Protein AF-A0A7V9UKS3-F1 (afdb_monomer_lite)

Foldseek 3Di:
DDDDPVNVVVVVVVVVVVVVVVVVVVVPDLPPQDLVLQPFAPWDDPDSQDIDGPDDDLVNLVSCVVSPAQEDEAAAPDDDPNPCVSCVVSNHHYHYDHDDD

Sequence (101 aa):
MNMNRNSFRRVLATLVSIFAFAVMAAAQSSQQADFSNVKIKNFGQMDERFYRGAQPKEKDYESLKAIGINTVVDLQDEPKDYEKRIVESLGMRYVHIPMVG

Secondary structure (DSSP, 8-state):
----HHHHHHHHHHHHHHHHHHHHHHT--------TT---TT-EESSSS-EE-SPPPTTHHHHHHHTT--EEEE--SS--HHHHHHHHHTTPEEEE-----

Radius of gyration: 24.31 Å; chains: 1; bounding box: 41×23×78 Å

pLDDT: mean 87.16, std 13.0, range [52.09, 98.69]

Structure (mmCIF, N/CA/C/O backbone):
data_AF-A0A7V9UKS3-F1
#
_entry.id   AF-A0A7V9UKS3-F1
#
loop_
_atom_site.group_PDB
_atom_site.id
_atom_site.type_symbol
_atom_site.label_atom_id
_atom_site.label_alt_id
_atom_site.label_comp_id
_atom_site.label_asym_id
_atom_site.label_entity_id
_atom_site.label_seq_id
_atom_site.pdbx_PDB_ins_code
_atom_site.Cartn_x
_atom_site.Cartn_y
_atom_site.Cartn_z
_atom_site.occupancy
_atom_site.B_iso_or_equiv
_atom_site.auth_seq_id
_atom_site.auth_comp_id
_atom_site.auth_asym_id
_atom_site.auth_atom_id
_atom_site.pdbx_PDB_model_num
ATOM 1 N N . MET A 1 1 ? -28.634 13.411 55.511 1.00 52.09 1 MET A N 1
ATOM 2 C CA . MET A 1 1 ? -29.573 12.533 54.778 1.00 52.09 1 MET A CA 1
ATOM 3 C C . MET A 1 1 ? -28.926 11.153 54.688 1.00 52.09 1 MET A C 1
ATOM 5 O O . MET A 1 1 ? -28.064 10.952 53.844 1.00 52.09 1 MET A O 1
ATOM 9 N N . ASN A 1 2 ? -29.218 10.242 55.626 1.00 54.69 2 ASN A N 1
ATOM 10 C CA . ASN A 1 2 ? -28.563 8.926 55.670 1.00 54.69 2 ASN A CA 1
ATOM 11 C C . ASN A 1 2 ? -29.215 8.000 54.644 1.00 54.69 2 ASN A C 1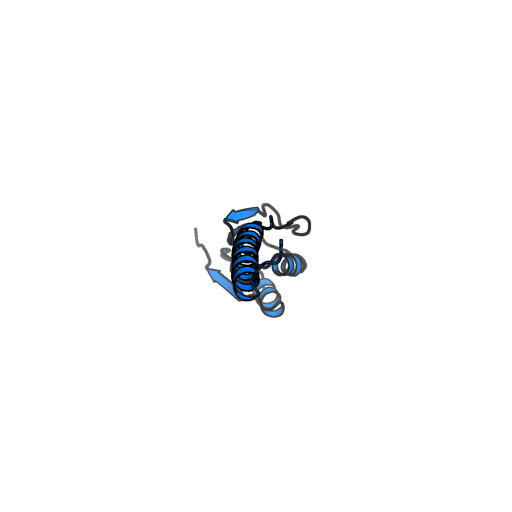
ATOM 13 O O . ASN A 1 2 ? -30.285 7.440 54.876 1.00 54.69 2 ASN A O 1
ATOM 17 N N . MET A 1 3 ? -28.584 7.884 53.480 1.00 62.78 3 MET A N 1
ATOM 18 C CA . MET A 1 3 ? -29.036 6.996 52.417 1.00 62.78 3 MET A CA 1
ATOM 19 C C . MET A 1 3 ? -28.818 5.534 52.824 1.00 62.78 3 MET A C 1
ATOM 21 O O . MET A 1 3 ? -27.721 5.136 53.210 1.00 62.78 3 MET A O 1
ATOM 25 N N . ASN A 1 4 ? -29.876 4.725 52.729 1.00 73.19 4 ASN A N 1
ATOM 26 C CA . ASN A 1 4 ? -29.832 3.293 53.010 1.00 73.19 4 ASN A CA 1
ATOM 27 C C . ASN A 1 4 ? -28.824 2.593 52.072 1.00 73.19 4 ASN A C 1
ATOM 29 O O . ASN A 1 4 ? -28.739 2.917 50.883 1.00 73.19 4 ASN A O 1
ATOM 33 N N . ARG A 1 5 ? -28.081 1.603 52.583 1.00 74.25 5 ARG A N 1
ATOM 34 C CA . ARG A 1 5 ? -26.982 0.906 51.881 1.00 74.25 5 ARG A CA 1
ATOM 35 C C . ARG A 1 5 ? -27.416 0.315 50.530 1.00 74.25 5 ARG A C 1
ATOM 37 O O . ARG A 1 5 ? -26.621 0.241 49.597 1.00 74.25 5 ARG A O 1
ATOM 44 N N . ASN A 1 6 ? -28.691 -0.051 50.404 1.00 71.50 6 ASN A N 1
ATOM 45 C CA . ASN A 1 6 ? -29.280 -0.567 49.164 1.00 71.50 6 ASN A CA 1
ATOM 46 C C . ASN A 1 6 ? -29.624 0.541 48.154 1.00 71.50 6 ASN A C 1
ATOM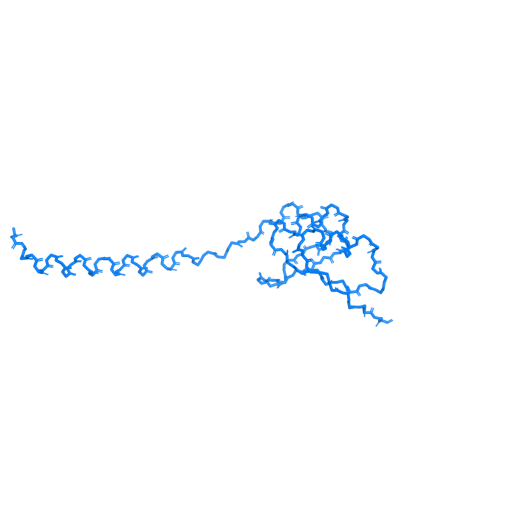 48 O O . ASN A 1 6 ? -29.464 0.340 46.952 1.00 71.50 6 ASN A O 1
ATOM 52 N N . SER A 1 7 ? -30.036 1.720 48.625 1.00 73.69 7 SER A N 1
ATOM 53 C CA . SER A 1 7 ? -30.276 2.898 47.783 1.00 73.69 7 SER A CA 1
ATOM 54 C C . SER A 1 7 ? -28.963 3.441 47.218 1.00 73.69 7 SER A C 1
ATOM 56 O O . SER A 1 7 ? -28.895 3.775 46.040 1.00 73.69 7 SER A O 1
ATOM 58 N N . PHE A 1 8 ? -27.893 3.425 48.020 1.00 76.56 8 PHE A N 1
ATOM 59 C CA . PHE A 1 8 ? -26.546 3.796 47.577 1.00 76.56 8 PHE A CA 1
ATOM 60 C C . PHE A 1 8 ? -26.023 2.870 46.467 1.00 76.56 8 PHE A C 1
ATOM 62 O O . PHE A 1 8 ? -25.515 3.343 45.455 1.00 76.56 8 PHE A O 1
ATOM 69 N N . ARG A 1 9 ? -26.229 1.551 46.598 1.00 77.38 9 ARG A N 1
ATOM 70 C CA . ARG A 1 9 ? -25.848 0.564 45.569 1.00 77.38 9 ARG A CA 1
ATOM 71 C C . ARG A 1 9 ? -26.585 0.756 44.243 1.00 77.38 9 ARG A C 1
ATOM 73 O O . ARG A 1 9 ? -25.973 0.598 43.193 1.00 77.38 9 ARG A O 1
ATOM 80 N N . ARG A 1 10 ? -27.875 1.109 44.280 1.00 82.69 10 ARG A N 1
ATOM 81 C CA . ARG A 1 10 ? -28.674 1.369 43.069 1.00 82.69 10 ARG A CA 1
ATOM 82 C C . ARG A 1 10 ? -28.220 2.637 42.349 1.00 82.69 10 ARG A C 1
ATOM 84 O O . ARG A 1 10 ? -28.024 2.587 41.143 1.00 82.69 10 ARG A O 1
ATOM 91 N N . VAL A 1 11 ? -27.978 3.720 43.092 1.00 83.00 11 VAL A N 1
ATOM 92 C CA . VAL A 1 11 ? -27.462 4.987 42.539 1.00 83.00 11 VAL A CA 1
ATOM 93 C C . VAL A 1 11 ? -26.074 4.794 41.923 1.00 83.00 11 VAL A C 1
ATOM 95 O O . VAL A 1 11 ? -25.806 5.279 40.824 1.00 83.00 11 VAL A O 1
ATOM 98 N N . LEU A 1 12 ? -25.211 4.024 42.590 1.00 81.00 12 LEU A N 1
ATOM 99 C CA . LEU A 1 12 ? -23.889 3.694 42.068 1.00 81.00 12 LEU A CA 1
ATOM 100 C C . LEU A 1 12 ? -23.982 2.865 40.776 1.00 81.00 12 LEU A C 1
ATOM 102 O O . LEU A 1 12 ? -23.303 3.178 39.805 1.00 81.00 12 LEU A O 1
ATOM 106 N N . ALA A 1 13 ? -24.863 1.861 40.724 1.00 80.25 13 ALA A N 1
ATOM 107 C CA . ALA A 1 13 ? -25.060 1.037 39.529 1.00 80.25 13 ALA A CA 1
ATOM 108 C C . ALA A 1 13 ? -25.597 1.841 38.330 1.00 80.25 13 ALA A C 1
ATOM 110 O O . ALA A 1 13 ? -25.144 1.644 37.200 1.00 80.25 13 ALA A O 1
ATOM 111 N N . THR A 1 14 ? -26.516 2.786 38.558 1.00 84.69 14 THR A N 1
ATOM 112 C CA . THR A 1 14 ? -27.024 3.667 37.494 1.00 84.69 14 THR A CA 1
ATOM 113 C C . THR A 1 14 ? -25.950 4.619 36.972 1.00 84.69 14 THR A C 1
ATOM 115 O O . THR A 1 14 ? -25.845 4.802 35.764 1.00 84.69 14 THR A O 1
ATOM 118 N N . LEU A 1 15 ? -25.100 5.166 37.847 1.00 84.06 15 LEU A N 1
ATOM 119 C CA . LEU A 1 15 ? -23.989 6.032 37.438 1.00 84.06 15 LEU A CA 1
ATOM 120 C C . LEU A 1 15 ? -22.940 5.273 36.614 1.00 84.06 15 LEU A C 1
ATOM 122 O O . LEU A 1 15 ? -22.496 5.774 35.585 1.00 84.06 15 LEU A O 1
ATOM 126 N N . VAL A 1 16 ? -22.601 4.043 37.014 1.00 85.38 16 VAL A N 1
ATOM 127 C CA . VAL A 1 16 ? -21.683 3.174 36.256 1.00 85.38 16 VAL A CA 1
ATOM 128 C C . VAL A 1 16 ? -22.243 2.853 34.870 1.00 85.38 16 VAL A C 1
ATOM 130 O O . VAL A 1 16 ? -21.508 2.890 33.887 1.00 85.38 16 VAL A O 1
ATOM 133 N N . SER A 1 17 ? -23.549 2.594 34.773 1.00 76.94 17 SER A N 1
ATOM 134 C CA . SER A 1 17 ? -24.202 2.288 33.494 1.00 76.94 17 SER A CA 1
ATOM 135 C C . SER A 1 17 ? -24.170 3.486 32.536 1.00 76.94 17 SER A C 1
ATOM 137 O O . SER A 1 17 ? -23.817 3.328 31.371 1.00 76.94 17 SER A O 1
ATOM 139 N N . ILE A 1 18 ? -24.466 4.697 33.025 1.00 81.44 18 ILE A N 1
ATOM 140 C CA . ILE A 1 18 ? -24.396 5.934 32.224 1.00 81.44 18 ILE A CA 1
ATOM 141 C C . ILE A 1 18 ? -22.961 6.194 31.750 1.00 81.44 18 ILE A C 1
ATOM 143 O O . ILE A 1 18 ? -22.740 6.541 30.590 1.00 81.44 18 ILE A O 1
ATOM 147 N N . PHE A 1 19 ? -21.980 5.978 32.627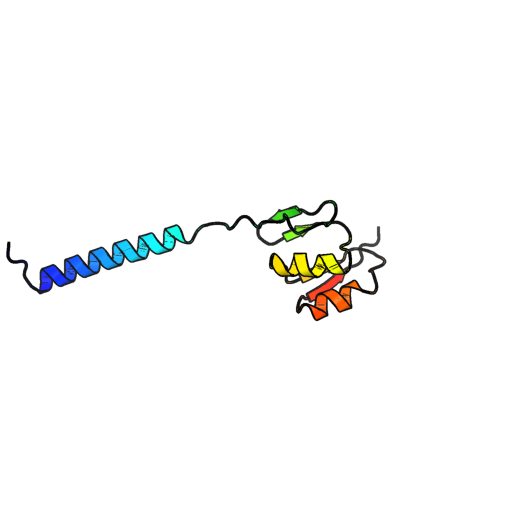 1.00 79.75 19 PHE A N 1
ATOM 148 C CA . PHE A 1 19 ? -20.573 6.145 32.283 1.00 79.75 19 PHE A CA 1
ATOM 149 C C . PHE A 1 19 ? -20.118 5.143 31.210 1.00 79.75 19 PHE A C 1
ATOM 151 O O . PHE A 1 19 ? -19.438 5.529 30.263 1.00 79.75 19 PHE A O 1
ATOM 158 N N . ALA A 1 20 ? -20.554 3.881 31.290 1.00 79.19 20 ALA A N 1
ATOM 159 C CA . ALA A 1 20 ? -20.233 2.859 30.292 1.00 79.19 20 ALA A CA 1
ATOM 160 C C . ALA A 1 20 ? -20.775 3.199 28.889 1.00 79.19 20 ALA A C 1
ATOM 162 O O . ALA A 1 20 ? -20.075 3.000 27.897 1.00 79.19 20 ALA A O 1
ATOM 163 N N . PHE A 1 21 ? -21.983 3.767 28.794 1.00 74.12 21 PHE A N 1
ATOM 164 C CA . PHE A 1 21 ? -22.538 4.218 27.512 1.00 74.12 21 PHE A CA 1
ATOM 165 C C . PHE A 1 21 ? -21.787 5.423 26.924 1.00 74.12 21 PHE A C 1
ATOM 167 O O . PHE A 1 21 ? -21.593 5.482 25.711 1.00 74.12 21 PHE A O 1
ATOM 174 N N . ALA A 1 22 ? -21.314 6.354 27.758 1.00 75.88 22 ALA A N 1
ATOM 175 C CA . ALA A 1 22 ? -20.561 7.523 27.298 1.00 75.88 22 ALA A CA 1
ATOM 176 C C . ALA A 1 22 ? -19.186 7.158 26.699 1.00 75.88 22 ALA A C 1
ATOM 178 O O . ALA A 1 22 ? -18.768 7.754 25.707 1.00 75.88 22 ALA A O 1
ATOM 179 N N . VAL A 1 23 ? -18.503 6.148 27.251 1.00 76.06 23 VAL A N 1
ATOM 180 C CA . VAL A 1 23 ? -17.192 5.687 26.748 1.00 76.06 23 VAL A CA 1
ATOM 181 C C . VAL A 1 23 ? -17.305 5.072 25.348 1.00 76.06 23 VAL A C 1
ATOM 183 O O . VAL A 1 23 ? -16.426 5.273 24.513 1.00 76.06 23 VAL A O 1
ATOM 186 N N . MET A 1 24 ? -18.401 4.369 25.053 1.00 70.25 24 MET A N 1
ATOM 187 C CA . MET A 1 24 ? -18.599 3.712 23.757 1.00 70.25 24 MET A CA 1
ATOM 188 C C . MET A 1 24 ? -18.854 4.712 22.617 1.00 70.25 24 MET A C 1
ATOM 190 O O . MET A 1 24 ? -18.405 4.492 21.495 1.00 70.25 24 MET A O 1
ATOM 194 N N . ALA A 1 25 ? -19.512 5.838 22.911 1.00 68.31 25 ALA A N 1
ATOM 195 C CA . ALA A 1 25 ? -19.740 6.915 21.944 1.00 68.31 25 ALA A CA 1
ATOM 196 C C . ALA A 1 25 ? -18.449 7.682 21.597 1.00 68.31 25 ALA A C 1
ATOM 198 O O . ALA A 1 25 ? -18.260 8.101 20.459 1.00 68.31 25 ALA A O 1
ATOM 199 N N . ALA A 1 26 ? -17.525 7.825 22.553 1.00 62.25 26 ALA A N 1
ATOM 200 C CA . ALA A 1 26 ? -16.246 8.502 22.331 1.00 62.25 26 ALA A CA 1
ATOM 201 C C . ALA A 1 26 ? -15.244 7.680 21.494 1.00 62.25 26 ALA A C 1
ATOM 203 O O . ALA A 1 26 ? -14.274 8.235 20.981 1.00 62.25 26 ALA A O 1
ATOM 204 N N . ALA A 1 27 ? -15.465 6.372 21.329 1.00 62.53 27 ALA A N 1
ATOM 205 C CA . ALA A 1 27 ? -14.593 5.504 20.536 1.00 62.53 27 ALA A CA 1
ATOM 206 C C . ALA A 1 27 ? -14.791 5.659 19.014 1.00 62.53 27 ALA A C 1
ATOM 208 O O . ALA A 1 27 ? -13.955 5.199 18.238 1.00 62.53 27 ALA A O 1
ATOM 209 N N . GLN A 1 28 ? -15.859 6.330 18.567 1.00 56.84 28 GLN A N 1
ATOM 210 C CA . GLN A 1 28 ? -16.123 6.599 17.151 1.00 56.84 28 GLN A CA 1
ATOM 211 C C . GLN A 1 28 ? -15.333 7.822 16.657 1.00 56.84 28 GLN A C 1
ATOM 213 O O . GLN A 1 28 ? -15.906 8.806 16.199 1.00 56.84 28 GLN A O 1
ATOM 218 N N . SER A 1 29 ? -14.005 7.784 16.751 1.00 59.03 29 SER A N 1
ATOM 219 C CA . SER A 1 29 ? -13.167 8.693 15.964 1.00 59.03 29 SER A CA 1
ATOM 220 C C . SER A 1 29 ? -12.670 7.934 14.741 1.00 59.03 29 SER A C 1
ATOM 222 O O . SER A 1 29 ? -11.906 6.978 14.853 1.00 59.03 29 SER A O 1
ATOM 224 N N . SER A 1 30 ? -13.131 8.333 13.556 1.00 58.69 30 SER A N 1
ATOM 225 C CA . SER A 1 30 ? -12.495 7.932 12.307 1.00 58.69 30 SER A CA 1
ATOM 226 C C . SER A 1 30 ? -11.105 8.565 12.296 1.00 58.69 30 SER A C 1
ATOM 228 O O . SER A 1 30 ? -10.972 9.766 12.057 1.00 58.69 30 SER A O 1
ATOM 230 N N . GLN A 1 31 ? -10.072 7.795 12.640 1.00 58.97 31 GLN A N 1
ATOM 231 C CA . GLN A 1 31 ? -8.691 8.243 12.494 1.00 58.97 31 GLN A CA 1
ATOM 232 C C . GLN A 1 31 ? -8.455 8.538 11.012 1.00 58.97 31 GLN A C 1
ATOM 234 O O . GLN A 1 31 ? -8.343 7.624 10.199 1.00 58.97 31 GLN A O 1
ATOM 239 N N . GLN A 1 32 ? -8.427 9.823 10.658 1.00 61.84 32 GLN A N 1
ATOM 240 C CA . GLN A 1 32 ? -7.999 10.261 9.339 1.00 61.84 32 GLN A CA 1
ATOM 241 C C . GLN A 1 32 ? -6.551 9.794 9.175 1.00 61.84 32 GLN A C 1
ATOM 243 O O . GLN A 1 32 ? -5.675 10.237 9.920 1.00 61.84 32 GLN A O 1
ATOM 248 N N . ALA A 1 33 ? -6.306 8.857 8.263 1.00 66.31 33 ALA A N 1
ATOM 249 C CA . ALA A 1 33 ? -4.968 8.328 8.061 1.00 66.31 33 ALA A CA 1
ATOM 250 C C . ALA A 1 33 ? -4.036 9.451 7.568 1.00 66.31 33 ALA A C 1
ATOM 252 O O . ALA A 1 33 ? -4.316 10.128 6.576 1.00 66.31 33 ALA A O 1
ATOM 253 N N . ASP A 1 34 ? -2.942 9.681 8.298 1.00 77.44 34 ASP A N 1
ATOM 254 C CA . ASP A 1 34 ? -1.905 10.631 7.901 1.00 77.44 34 ASP A CA 1
ATOM 255 C C . ASP A 1 34 ? -1.039 10.009 6.796 1.00 77.44 34 ASP A C 1
ATOM 257 O O . ASP A 1 34 ? -0.239 9.103 7.033 1.00 77.44 34 ASP A O 1
ATOM 261 N N . PHE A 1 35 ? -1.203 10.507 5.569 1.00 82.19 35 PHE A N 1
ATOM 262 C CA . PHE A 1 35 ? -0.451 10.053 4.396 1.00 82.19 35 PHE A CA 1
ATOM 263 C C . PHE A 1 35 ? 0.819 10.867 4.132 1.00 82.19 35 PHE A C 1
ATOM 265 O O . PHE A 1 35 ? 1.422 10.714 3.070 1.00 82.19 35 PHE A O 1
ATOM 272 N N . SER A 1 36 ? 1.249 11.734 5.054 1.00 82.94 36 SER A N 1
ATOM 273 C CA . SER A 1 36 ? 2.417 12.609 4.871 1.00 82.94 36 SER A CA 1
ATOM 274 C C . SER A 1 36 ? 3.684 11.852 4.445 1.00 82.94 36 SER A C 1
ATOM 276 O O . SER A 1 36 ? 4.486 12.375 3.660 1.00 82.94 36 SER A O 1
ATOM 278 N N . ASN A 1 37 ? 3.829 10.600 4.881 1.00 86.12 37 ASN A N 1
ATOM 279 C CA . ASN A 1 37 ? 4.965 9.732 4.569 1.00 86.12 37 ASN A CA 1
ATOM 280 C C . ASN A 1 37 ? 4.830 8.945 3.255 1.00 86.12 37 ASN A C 1
ATOM 282 O O . ASN A 1 37 ? 5.827 8.431 2.754 1.00 86.12 37 ASN A O 1
ATOM 286 N N . VAL A 1 38 ? 3.648 8.893 2.636 1.00 92.38 38 VAL A N 1
ATOM 287 C CA . VAL A 1 38 ? 3.443 8.167 1.376 1.00 92.38 38 VAL A CA 1
ATOM 288 C C . VAL A 1 38 ? 3.831 9.059 0.196 1.00 92.38 38 VAL A C 1
ATOM 290 O O . VAL A 1 38 ? 3.137 10.014 -0.144 1.00 92.38 38 VAL A O 1
ATOM 293 N N . LYS A 1 39 ? 4.963 8.759 -0.453 1.00 93.88 39 LYS A N 1
ATOM 294 C CA . LYS A 1 39 ? 5.514 9.553 -1.574 1.00 93.88 39 LYS A CA 1
ATOM 295 C C . LYS A 1 39 ? 5.190 8.976 -2.958 1.00 93.88 39 LYS A C 1
ATOM 297 O O . LYS A 1 39 ? 5.926 9.202 -3.919 1.00 93.88 39 LYS A O 1
ATOM 302 N N . ILE A 1 40 ? 4.076 8.256 -3.065 1.00 96.12 40 ILE A N 1
ATOM 303 C CA . ILE A 1 40 ? 3.609 7.635 -4.307 1.00 96.12 40 ILE A CA 1
ATOM 304 C C . ILE A 1 40 ? 2.809 8.655 -5.125 1.00 96.12 40 ILE A C 1
ATOM 306 O O . ILE A 1 40 ? 1.944 9.364 -4.608 1.00 96.12 40 ILE A O 1
ATOM 310 N N . LYS A 1 41 ? 3.086 8.738 -6.430 1.00 96.19 41 LYS A N 1
ATOM 311 C CA . LYS A 1 41 ? 2.369 9.648 -7.335 1.00 96.19 41 LYS A CA 1
ATOM 312 C C . LYS A 1 41 ? 0.886 9.270 -7.408 1.00 96.19 41 LYS A C 1
ATOM 314 O O . LYS A 1 41 ? 0.555 8.094 -7.511 1.00 96.19 41 LYS A O 1
ATOM 319 N N . ASN A 1 42 ? 0.000 10.269 -7.421 1.00 95.56 42 ASN A N 1
ATOM 320 C CA . ASN A 1 42 ? -1.459 10.091 -7.484 1.00 95.56 42 ASN A CA 1
ATOM 321 C C . ASN A 1 42 ? -2.023 9.170 -6.385 1.00 95.56 42 ASN A C 1
ATOM 323 O O . ASN A 1 42 ? -3.053 8.529 -6.599 1.00 95.56 42 ASN A O 1
ATOM 327 N N . PHE A 1 43 ? -1.345 9.092 -5.236 1.00 96.00 43 PHE A N 1
ATOM 328 C CA . PHE A 1 43 ? -1.823 8.312 -4.106 1.00 96.00 43 PHE A CA 1
ATOM 329 C C . PHE A 1 43 ? -3.055 8.964 -3.478 1.00 96.00 43 PHE A C 1
ATOM 331 O O . PHE A 1 43 ? -3.092 10.180 -3.284 1.00 96.00 43 PHE A O 1
ATOM 338 N N . GLY A 1 44 ? -4.060 8.161 -3.153 1.00 93.50 44 GLY A N 1
ATOM 339 C CA . GLY A 1 44 ? -5.254 8.646 -2.480 1.00 93.50 44 GLY A CA 1
ATOM 340 C C . GLY A 1 44 ? -6.112 7.524 -1.923 1.00 93.50 44 GLY A C 1
ATOM 341 O O . GLY A 1 44 ? -6.154 6.421 -2.470 1.00 93.50 44 GLY A O 1
ATOM 342 N N . GLN A 1 45 ? -6.820 7.842 -0.845 1.00 94.06 45 GLN A N 1
ATOM 343 C CA . GLN A 1 45 ? -7.846 6.994 -0.257 1.00 94.06 45 GLN A CA 1
ATOM 344 C C . GLN A 1 45 ? -9.159 7.167 -1.026 1.00 94.06 45 GLN A C 1
ATOM 346 O O . GLN A 1 45 ? -9.615 8.291 -1.231 1.00 94.06 45 GLN A O 1
ATOM 351 N N . MET A 1 46 ? -9.732 6.061 -1.489 1.00 93.50 46 MET A N 1
ATOM 352 C CA . MET A 1 46 ? -10.979 6.023 -2.258 1.00 93.50 46 MET A CA 1
ATOM 353 C C . MET A 1 46 ? -12.186 5.713 -1.364 1.00 93.50 46 MET A C 1
ATOM 355 O O . MET A 1 46 ? -13.260 6.259 -1.589 1.00 93.50 46 MET A O 1
ATOM 359 N N . ASP A 1 47 ? -11.996 4.873 -0.343 1.00 91.69 47 ASP A N 1
ATOM 360 C CA . ASP A 1 47 ? -12.955 4.623 0.739 1.00 91.69 47 ASP A CA 1
ATOM 361 C C . ASP A 1 47 ? -12.212 4.303 2.052 1.00 91.69 47 ASP A C 1
ATOM 363 O O . ASP A 1 47 ? -10.985 4.354 2.103 1.00 91.69 47 ASP A O 1
ATOM 367 N N . GLU A 1 48 ? -12.924 3.950 3.123 1.00 89.56 48 GLU A N 1
ATOM 368 C CA . GLU A 1 48 ? -12.340 3.646 4.441 1.00 89.56 48 GLU A CA 1
ATOM 369 C C . GLU A 1 48 ? -11.174 2.634 4.419 1.00 89.56 48 GLU A C 1
ATOM 371 O O . GLU A 1 48 ? -10.307 2.681 5.290 1.00 89.56 48 GLU A O 1
ATOM 376 N N . ARG A 1 49 ? -11.126 1.719 3.443 1.00 92.19 49 ARG A N 1
ATOM 377 C CA . ARG A 1 49 ? -10.151 0.616 3.369 1.00 92.19 49 ARG A CA 1
ATOM 378 C C . ARG A 1 49 ? -9.486 0.459 1.998 1.00 92.19 49 ARG A C 1
ATOM 380 O O . ARG A 1 49 ? -8.644 -0.426 1.843 1.00 92.19 49 ARG A O 1
ATOM 387 N N . PHE A 1 50 ? -9.852 1.271 1.012 1.00 94.56 50 PHE A N 1
ATOM 388 C CA . PHE A 1 50 ? -9.391 1.173 -0.366 1.00 94.56 50 PHE A CA 1
ATOM 389 C C . PHE A 1 50 ? -8.578 2.400 -0.770 1.00 94.56 50 PHE A C 1
ATOM 391 O O . PHE A 1 50 ? -8.969 3.546 -0.544 1.00 94.56 50 PHE A O 1
ATOM 398 N N . TYR A 1 51 ? -7.447 2.142 -1.421 1.00 96.44 51 TYR A N 1
ATOM 399 C CA . TYR A 1 51 ? -6.473 3.142 -1.837 1.00 96.44 51 TYR A CA 1
ATOM 400 C C . TYR A 1 51 ? -6.089 2.909 -3.293 1.00 96.44 51 TYR A C 1
ATOM 402 O O . TYR A 1 51 ? -6.110 1.779 -3.779 1.00 96.44 51 TYR A O 1
ATOM 410 N N . ARG A 1 52 ? -5.679 3.978 -3.973 1.00 96.44 52 ARG A N 1
ATOM 411 C CA . ARG A 1 52 ? -5.073 3.915 -5.306 1.00 96.44 52 ARG A CA 1
ATOM 412 C C . ARG A 1 52 ? -3.775 4.704 -5.342 1.00 96.44 52 ARG A C 1
ATOM 414 O O . ARG A 1 52 ? -3.575 5.601 -4.528 1.00 96.44 52 ARG A O 1
ATOM 421 N N . GLY A 1 53 ? -2.945 4.432 -6.339 1.00 96.38 53 GLY A N 1
ATOM 422 C CA . GLY A 1 53 ? -1.730 5.189 -6.614 1.00 96.38 53 GLY A CA 1
ATOM 423 C C . GLY A 1 53 ? -1.053 4.717 -7.894 1.00 96.38 53 GLY A C 1
ATOM 424 O O . GLY A 1 53 ? -1.498 3.763 -8.527 1.00 96.38 53 GLY A O 1
ATOM 425 N N . ALA A 1 54 ? 0.011 5.411 -8.285 1.00 96.94 54 ALA A N 1
ATOM 426 C CA . ALA A 1 54 ? 0.952 4.921 -9.287 1.00 96.94 54 ALA A CA 1
ATOM 427 C C . ALA A 1 54 ? 1.861 3.821 -8.704 1.00 96.94 54 ALA A C 1
ATOM 429 O O . ALA A 1 54 ? 1.839 3.575 -7.499 1.00 96.94 54 ALA A O 1
ATOM 430 N N . GLN A 1 55 ? 2.707 3.229 -9.554 1.00 97.31 55 GLN A N 1
ATOM 431 C CA . GLN A 1 55 ? 3.759 2.286 -9.163 1.00 97.31 55 GLN A CA 1
ATOM 432 C C . GLN A 1 55 ? 4.582 2.810 -7.966 1.00 97.31 55 GLN A C 1
ATOM 434 O O . GLN A 1 55 ? 5.273 3.829 -8.110 1.00 97.31 55 GLN A O 1
ATOM 439 N N . PRO A 1 56 ? 4.553 2.131 -6.804 1.00 97.25 56 PRO A N 1
ATOM 440 C CA . PRO A 1 56 ? 5.448 2.431 -5.691 1.00 97.25 56 PRO A CA 1
ATOM 441 C C . PRO A 1 56 ? 6.898 2.077 -6.035 1.00 97.25 56 PRO A C 1
ATOM 443 O O . PRO A 1 56 ? 7.145 1.100 -6.742 1.00 97.25 56 PRO A O 1
ATOM 446 N N . LYS A 1 57 ? 7.868 2.831 -5.505 1.00 97.25 57 LYS A N 1
ATOM 447 C CA . LYS A 1 57 ? 9.276 2.402 -5.471 1.00 97.25 57 LYS A CA 1
ATOM 448 C C . LYS A 1 57 ? 9.469 1.365 -4.363 1.00 97.25 57 LYS A C 1
ATOM 450 O O . LYS A 1 57 ? 8.672 1.301 -3.434 1.00 97.25 57 LYS A O 1
ATOM 455 N N . GLU A 1 58 ? 10.583 0.636 -4.390 1.00 96.69 58 GLU A N 1
ATOM 456 C CA . GLU A 1 58 ? 10.910 -0.395 -3.386 1.00 96.69 58 GLU A CA 1
ATOM 457 C C . GLU A 1 58 ? 10.710 0.066 -1.930 1.00 96.69 58 GLU A C 1
ATOM 459 O O . GLU A 1 58 ? 10.037 -0.600 -1.148 1.00 96.69 58 GLU A O 1
ATOM 464 N N . LYS A 1 59 ? 11.213 1.254 -1.578 1.00 95.06 59 LYS A N 1
ATOM 465 C CA . LYS A 1 59 ? 11.090 1.817 -0.222 1.00 95.06 59 LYS A CA 1
ATOM 466 C C . LYS A 1 59 ? 9.680 2.293 0.152 1.00 95.06 59 LYS A C 1
ATOM 468 O O . LYS A 1 59 ? 9.388 2.495 1.327 1.00 95.06 59 LYS A O 1
ATOM 473 N N . ASP A 1 60 ? 8.813 2.535 -0.829 1.00 96.88 60 ASP A N 1
ATOM 474 C CA . ASP A 1 60 ? 7.492 3.112 -0.568 1.00 96.88 60 ASP A CA 1
ATOM 475 C C . ASP A 1 60 ? 6.553 2.068 0.066 1.00 96.88 60 ASP A C 1
ATOM 477 O O . ASP A 1 60 ? 5.621 2.432 0.784 1.00 96.88 60 ASP A O 1
ATOM 481 N N . TYR A 1 61 ? 6.832 0.771 -0.113 1.00 97.44 61 TYR A N 1
ATOM 482 C CA . TYR A 1 61 ? 6.059 -0.321 0.486 1.00 97.44 61 TYR A CA 1
ATOM 483 C C . TYR A 1 61 ? 6.086 -0.331 2.016 1.00 97.44 61 TYR A C 1
ATOM 485 O O . TYR A 1 61 ? 5.079 -0.671 2.637 1.00 97.44 61 TYR A O 1
ATOM 493 N N . GLU A 1 62 ? 7.186 0.097 2.637 1.00 96.38 62 GLU A N 1
ATOM 494 C CA . GLU A 1 62 ? 7.253 0.262 4.094 1.00 96.38 62 GLU A CA 1
ATOM 495 C C . GLU A 1 62 ? 6.269 1.333 4.576 1.00 96.38 62 GLU A C 1
ATOM 497 O O . GLU A 1 62 ? 5.581 1.152 5.580 1.00 96.38 62 GLU A O 1
ATOM 502 N N . SER A 1 63 ? 6.133 2.423 3.814 1.00 95.69 63 SER A N 1
ATOM 503 C CA . SER A 1 63 ? 5.171 3.487 4.121 1.00 95.69 63 SER A CA 1
ATOM 504 C C . SER A 1 63 ? 3.730 3.006 3.947 1.00 95.69 63 SER A C 1
ATOM 506 O O . SER A 1 63 ? 2.874 3.346 4.760 1.00 95.69 63 SER A O 1
ATOM 508 N N . LEU A 1 64 ? 3.460 2.164 2.940 1.00 96.38 64 LEU A N 1
ATOM 509 C CA . LEU A 1 64 ? 2.149 1.527 2.769 1.00 96.38 64 LEU A CA 1
ATOM 510 C C . LEU A 1 64 ? 1.810 0.611 3.954 1.00 96.38 64 LEU A C 1
ATOM 512 O O . LEU A 1 64 ? 0.703 0.669 4.491 1.00 96.38 64 LEU A O 1
ATOM 516 N N . LYS A 1 65 ? 2.773 -0.194 4.414 1.00 96.19 65 LYS A N 1
ATOM 517 C CA . LYS A 1 65 ? 2.593 -1.041 5.597 1.00 96.19 65 LYS A CA 1
ATOM 518 C C . LYS A 1 65 ? 2.322 -0.211 6.853 1.00 96.19 65 LYS A C 1
ATOM 520 O O . LYS A 1 65 ? 1.447 -0.574 7.637 1.00 96.19 65 LYS A O 1
ATOM 525 N N . ALA A 1 66 ? 3.042 0.898 7.029 1.00 94.50 66 ALA A N 1
ATOM 526 C CA . ALA A 1 66 ? 2.909 1.779 8.188 1.00 94.50 66 ALA A CA 1
ATOM 527 C C . ALA A 1 66 ? 1.505 2.392 8.320 1.00 94.50 66 ALA A C 1
ATOM 529 O O . ALA A 1 66 ? 1.026 2.569 9.436 1.00 94.50 66 ALA A O 1
ATOM 530 N N . ILE A 1 67 ? 0.819 2.651 7.201 1.00 93.06 67 ILE A N 1
ATOM 531 C CA . ILE A 1 67 ? -0.570 3.145 7.199 1.00 93.06 67 ILE A CA 1
ATOM 532 C C . ILE A 1 67 ? -1.622 2.024 7.264 1.00 93.06 67 ILE A C 1
ATOM 534 O O . ILE A 1 67 ? -2.815 2.283 7.127 1.00 93.06 67 ILE A O 1
ATOM 538 N N . GLY A 1 68 ? -1.204 0.771 7.466 1.00 93.88 68 GLY A N 1
ATOM 539 C CA . GLY A 1 68 ? -2.107 -0.360 7.685 1.00 93.88 68 GLY A CA 1
ATOM 540 C C . GLY A 1 68 ? -2.550 -1.104 6.424 1.00 93.88 68 GLY A C 1
ATOM 541 O O . GLY A 1 68 ? -3.445 -1.950 6.507 1.00 93.88 68 GLY A O 1
ATOM 542 N N . ILE A 1 69 ? -1.928 -0.860 5.265 1.00 96.12 69 ILE A N 1
ATOM 543 C CA . ILE A 1 69 ? -2.194 -1.676 4.074 1.00 96.12 69 ILE A CA 1
ATOM 544 C C . ILE A 1 69 ? -1.726 -3.110 4.331 1.00 96.12 69 ILE A C 1
ATOM 546 O O . ILE A 1 69 ? -0.641 -3.369 4.852 1.00 96.12 69 ILE A O 1
ATOM 550 N N . ASN A 1 70 ? -2.588 -4.060 3.975 1.00 98.00 70 ASN A N 1
ATOM 551 C CA . ASN A 1 70 ? -2.341 -5.491 4.141 1.00 98.00 70 ASN A CA 1
ATOM 552 C C . ASN A 1 70 ? -2.337 -6.258 2.815 1.00 98.00 70 ASN A C 1
ATOM 554 O O . ASN A 1 70 ? -1.850 -7.383 2.780 1.00 98.00 70 ASN A O 1
ATOM 558 N N . THR A 1 71 ? -2.869 -5.673 1.740 1.00 98.56 71 THR A N 1
ATOM 559 C CA . THR A 1 71 ? -2.930 -6.284 0.412 1.00 98.56 71 THR A CA 1
ATOM 560 C C . THR A 1 71 ? -2.558 -5.235 -0.634 1.00 98.56 71 THR A C 1
ATOM 562 O O . THR A 1 71 ? -3.117 -4.142 -0.621 1.00 98.56 71 THR A O 1
ATOM 565 N N . VAL A 1 72 ? -1.645 -5.578 -1.540 1.00 98.38 72 VAL A N 1
ATOM 566 C CA . VAL A 1 72 ? -1.329 -4.812 -2.752 1.00 98.38 72 VAL A CA 1
ATOM 567 C C . VAL A 1 72 ? -1.919 -5.560 -3.940 1.00 98.38 72 VAL A C 1
ATOM 569 O O . VAL A 1 72 ? -1.647 -6.748 -4.113 1.00 98.38 72 VAL A O 1
ATOM 572 N N . VAL A 1 73 ? -2.745 -4.868 -4.724 1.00 98.38 73 VAL A N 1
ATOM 573 C CA . VAL A 1 73 ? -3.306 -5.385 -5.975 1.00 98.38 73 VAL A CA 1
ATOM 574 C C . VAL A 1 73 ? -2.626 -4.656 -7.124 1.00 98.38 73 VAL A C 1
ATOM 576 O O . VAL A 1 73 ? -2.813 -3.451 -7.281 1.00 98.38 73 VAL A O 1
ATOM 579 N N . ASP A 1 74 ? -1.828 -5.379 -7.897 1.00 97.69 74 ASP A N 1
ATOM 580 C CA . ASP A 1 74 ? -1.164 -4.865 -9.085 1.00 97.69 74 ASP A CA 1
ATOM 581 C C . ASP A 1 74 ? -1.993 -5.192 -10.326 1.00 97.69 74 ASP A C 1
ATOM 583 O O . ASP A 1 74 ? -2.381 -6.343 -10.547 1.00 97.69 74 ASP A O 1
ATOM 587 N N . LEU A 1 75 ? -2.288 -4.153 -11.103 1.00 97.06 75 LEU A N 1
ATOM 588 C CA . LEU A 1 75 ? -3.123 -4.223 -12.297 1.00 97.06 75 LEU A CA 1
ATOM 589 C C . LEU A 1 75 ? -2.322 -4.060 -13.596 1.00 97.06 75 LEU A C 1
ATOM 591 O O . LEU A 1 75 ? -2.912 -4.060 -14.677 1.00 97.06 75 LEU A O 1
ATOM 595 N N . GLN A 1 76 ? -1.003 -3.873 -13.508 1.00 94.88 76 GLN A N 1
ATOM 596 C CA . GLN A 1 76 ? -0.144 -3.709 -14.676 1.00 94.88 76 GLN A CA 1
ATOM 597 C C . GLN A 1 76 ? 0.034 -5.036 -15.411 1.00 94.88 76 GLN A C 1
ATOM 599 O O . GLN A 1 76 ? 0.111 -6.096 -14.793 1.00 94.88 76 GLN A O 1
ATOM 604 N N . ASP A 1 77 ? 0.123 -4.964 -16.738 1.00 95.25 77 ASP A N 1
ATOM 605 C CA . ASP A 1 77 ? 0.436 -6.127 -17.575 1.00 95.25 77 ASP A CA 1
ATOM 606 C C . ASP A 1 77 ? 1.829 -6.687 -17.231 1.00 95.25 77 ASP A C 1
ATOM 608 O O . ASP A 1 77 ? 2.000 -7.879 -16.982 1.00 95.25 77 ASP A O 1
ATOM 612 N N . GLU A 1 78 ? 2.802 -5.784 -17.076 1.00 94.12 78 GLU A N 1
ATOM 613 C CA . GLU A 1 78 ? 4.173 -6.101 -16.676 1.00 94.12 78 GLU A CA 1
ATOM 614 C C . GLU A 1 78 ? 4.466 -5.616 -15.241 1.00 94.12 78 GLU A C 1
ATOM 616 O O . GLU A 1 78 ? 4.836 -4.448 -15.051 1.00 94.12 78 GLU A O 1
ATOM 621 N N . PRO A 1 79 ? 4.331 -6.486 -14.220 1.00 94.56 79 PRO A N 1
ATOM 622 C CA . PRO A 1 79 ? 4.674 -6.145 -12.843 1.00 94.56 79 PRO A CA 1
ATOM 623 C C . PRO A 1 79 ? 6.190 -5.968 -12.688 1.00 94.56 79 PRO A C 1
ATOM 625 O O . PRO A 1 79 ? 6.990 -6.597 -13.391 1.00 94.56 79 PRO A O 1
ATOM 628 N N . LYS A 1 80 ? 6.627 -5.145 -11.733 1.00 96.81 80 LYS A N 1
ATOM 629 C CA . LYS A 1 80 ? 8.041 -5.081 -11.352 1.00 96.81 80 LYS A CA 1
ATOM 630 C C . LYS A 1 80 ? 8.420 -6.314 -10.536 1.00 96.81 80 LYS A C 1
ATOM 632 O O . LYS A 1 80 ? 7.725 -6.745 -9.617 1.00 96.81 80 LYS A O 1
ATOM 637 N N . ASP A 1 81 ? 9.588 -6.855 -10.854 1.00 96.19 81 ASP A N 1
ATOM 638 C CA . ASP A 1 81 ? 10.165 -8.057 -10.246 1.00 96.19 81 ASP A CA 1
ATOM 639 C C . ASP A 1 81 ? 10.307 -7.969 -8.716 1.00 96.19 81 ASP A C 1
ATOM 641 O O . ASP A 1 81 ? 10.196 -8.973 -8.007 1.00 96.19 81 ASP A O 1
ATOM 645 N N . TYR A 1 82 ? 10.514 -6.761 -8.191 1.00 96.88 82 TYR A N 1
ATOM 646 C CA . TYR A 1 82 ? 10.664 -6.520 -6.762 1.00 96.88 82 TYR A CA 1
ATOM 647 C C . TYR A 1 82 ? 9.351 -6.529 -5.973 1.00 96.88 82 TYR A C 1
ATOM 649 O O . TYR A 1 82 ? 9.401 -6.745 -4.761 1.00 96.88 82 TYR A O 1
ATOM 657 N N . GLU A 1 83 ? 8.192 -6.287 -6.597 1.00 97.31 83 GLU A N 1
ATOM 658 C CA . GLU A 1 83 ? 6.952 -5.965 -5.869 1.00 97.31 83 GLU A CA 1
ATOM 659 C C . GLU A 1 83 ? 6.514 -7.116 -4.990 1.00 97.31 83 GLU A C 1
ATOM 661 O O . GLU A 1 83 ? 6.401 -6.957 -3.776 1.00 97.31 83 GLU A O 1
ATOM 666 N N . LYS A 1 84 ? 6.356 -8.298 -5.591 1.00 98.12 84 LYS A N 1
ATOM 667 C CA . LYS A 1 84 ? 5.926 -9.492 -4.871 1.00 98.12 84 LYS A CA 1
ATOM 668 C C . LYS A 1 84 ? 6.848 -9.787 -3.691 1.00 98.12 84 LYS A C 1
ATOM 670 O O . LYS A 1 8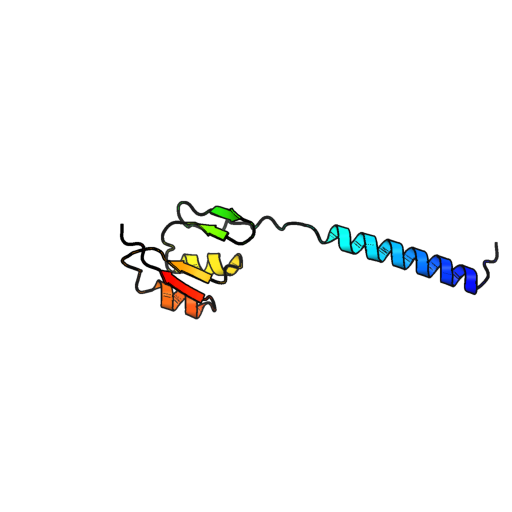4 ? 6.380 -9.918 -2.564 1.00 98.12 84 LYS A O 1
ATOM 675 N N . ARG A 1 85 ? 8.162 -9.821 -3.939 1.00 98.12 85 ARG A N 1
ATOM 676 C CA . ARG A 1 85 ? 9.171 -10.112 -2.913 1.00 98.12 85 ARG A CA 1
ATOM 677 C C . ARG A 1 85 ? 9.095 -9.119 -1.753 1.00 98.12 85 ARG A C 1
ATOM 679 O O . ARG A 1 85 ? 9.109 -9.540 -0.601 1.00 98.12 85 ARG A O 1
ATOM 686 N N . ILE A 1 86 ? 9.031 -7.819 -2.041 1.00 98.31 86 ILE A N 1
ATOM 687 C CA . ILE A 1 86 ? 9.032 -6.780 -1.002 1.00 98.31 86 ILE A CA 1
ATOM 688 C C . ILE A 1 86 ? 7.716 -6.794 -0.226 1.00 98.31 86 ILE A C 1
ATOM 690 O O . ILE A 1 86 ? 7.737 -6.841 1.004 1.00 98.31 86 ILE A O 1
ATOM 694 N N . VAL A 1 87 ? 6.579 -6.811 -0.922 1.00 98.38 87 VAL A N 1
ATOM 695 C CA . VAL A 1 87 ? 5.245 -6.843 -0.306 1.00 98.38 87 VAL A CA 1
ATOM 696 C C . VAL A 1 87 ? 5.119 -8.041 0.636 1.00 98.38 87 VAL A C 1
ATOM 698 O O . VAL A 1 87 ? 4.741 -7.870 1.797 1.00 98.38 87 VAL A O 1
ATOM 701 N N . GLU A 1 88 ? 5.508 -9.233 0.180 1.00 98.31 88 GLU A N 1
ATOM 702 C CA . GLU A 1 88 ? 5.458 -10.453 0.991 1.00 98.31 88 GLU A CA 1
ATOM 703 C C . GLU A 1 88 ? 6.465 -10.417 2.155 1.00 98.31 88 GLU A C 1
ATOM 705 O O . GLU A 1 88 ? 6.125 -10.833 3.263 1.00 98.31 88 GLU A O 1
ATOM 710 N N . SER A 1 89 ? 7.662 -9.842 1.968 1.00 98.31 89 SER A N 1
ATOM 711 C CA . SER A 1 89 ? 8.652 -9.690 3.051 1.00 98.31 89 SER A CA 1
ATOM 712 C C . SER A 1 89 ? 8.175 -8.796 4.205 1.00 98.31 89 SER A C 1
ATOM 714 O O . SER A 1 89 ? 8.576 -8.995 5.349 1.00 98.31 89 SER A O 1
ATOM 716 N N . LEU A 1 90 ? 7.272 -7.849 3.927 1.00 98.25 90 LEU A N 1
ATOM 717 C CA . LEU A 1 90 ? 6.642 -6.966 4.917 1.00 98.25 90 LEU A CA 1
ATOM 718 C C . LEU A 1 90 ? 5.378 -7.582 5.555 1.00 98.25 90 LEU A C 1
ATOM 720 O O . LEU A 1 90 ? 4.640 -6.908 6.285 1.00 98.25 90 LEU A O 1
ATOM 724 N N . GLY A 1 91 ? 5.089 -8.855 5.261 1.00 98.38 91 GLY A N 1
ATOM 725 C CA . GLY A 1 91 ? 3.901 -9.558 5.743 1.00 98.38 91 GLY A CA 1
ATOM 726 C C . GLY A 1 91 ? 2.597 -8.993 5.174 1.00 98.38 91 GLY A C 1
ATOM 727 O O . GLY A 1 91 ? 1.571 -9.005 5.856 1.00 98.38 91 GLY A O 1
ATOM 728 N N . MET A 1 92 ? 2.642 -8.424 3.968 1.00 98.56 92 MET A N 1
ATOM 729 C CA . MET A 1 92 ? 1.463 -8.049 3.188 1.00 98.56 92 MET A CA 1
ATOM 730 C C . MET A 1 92 ? 1.202 -9.110 2.114 1.00 98.56 92 MET A C 1
ATOM 732 O O . MET A 1 92 ? 2.085 -9.877 1.739 1.00 98.56 92 MET A O 1
ATOM 736 N N . ARG A 1 93 ? -0.022 -9.154 1.597 1.00 98.69 93 ARG A N 1
ATOM 737 C CA . ARG A 1 93 ? -0.405 -10.024 0.485 1.00 98.69 93 ARG A CA 1
ATOM 738 C C . ARG A 1 93 ? -0.218 -9.296 -0.842 1.00 98.69 93 ARG A C 1
ATOM 740 O O . ARG A 1 93 ? -0.714 -8.185 -0.997 1.00 98.69 93 ARG A O 1
ATOM 747 N N . TYR A 1 94 ? 0.425 -9.939 -1.806 1.00 98.62 94 TYR A N 1
ATOM 748 C CA . TYR A 1 94 ? 0.502 -9.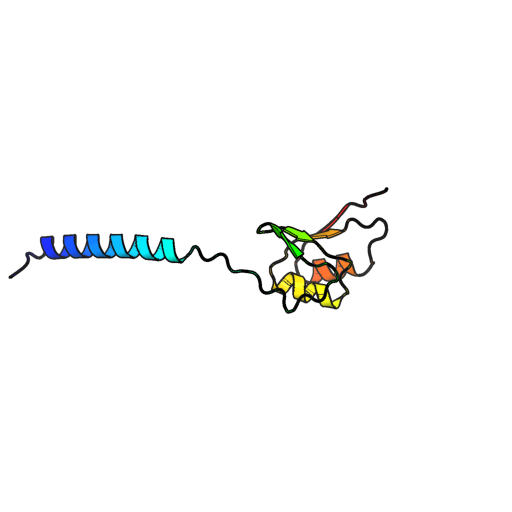452 -3.181 1.00 98.62 94 TYR A CA 1
ATOM 749 C C . TYR A 1 94 ? -0.490 -10.216 -4.065 1.00 98.62 94 TYR A C 1
ATOM 751 O O . TYR A 1 94 ? -0.575 -11.442 -3.994 1.00 98.62 94 TYR A O 1
ATOM 759 N N . VAL A 1 95 ? -1.259 -9.494 -4.875 1.00 98.44 95 VAL A N 1
ATOM 760 C CA . VAL A 1 95 ? -2.200 -10.052 -5.850 1.00 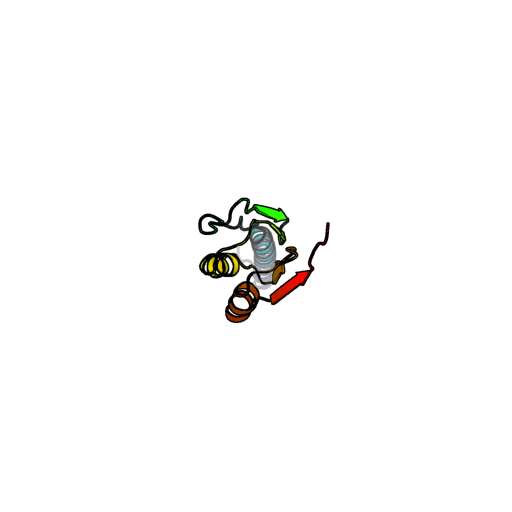98.44 95 VAL A CA 1
ATOM 761 C C . VAL A 1 95 ? -1.947 -9.364 -7.183 1.00 98.44 95 VAL A C 1
ATOM 763 O O . VAL A 1 95 ? -2.027 -8.144 -7.262 1.00 98.44 95 VAL A O 1
ATOM 766 N N . HIS A 1 96 ? -1.670 -10.137 -8.228 1.00 97.62 96 HIS A N 1
ATOM 767 C CA . HIS A 1 96 ? -1.486 -9.621 -9.584 1.00 97.62 96 HIS A CA 1
ATOM 768 C C . HIS A 1 96 ? -2.682 -10.020 -10.446 1.00 97.62 96 HIS A C 1
ATOM 770 O O . HIS A 1 96 ? -2.991 -11.207 -10.564 1.00 97.62 96 HIS A O 1
ATOM 776 N N . ILE A 1 97 ? -3.387 -9.027 -10.987 1.00 97.00 97 ILE A N 1
ATOM 777 C CA . ILE A 1 97 ? -4.524 -9.196 -11.898 1.00 97.00 97 ILE A CA 1
ATOM 778 C C . ILE A 1 97 ? -4.250 -8.292 -13.103 1.00 97.00 97 ILE A C 1
ATOM 780 O O . ILE A 1 97 ? -4.677 -7.136 -13.096 1.00 97.00 97 ILE A O 1
ATOM 784 N N . PRO A 1 98 ? -3.512 -8.776 -14.114 1.00 95.81 98 PRO A N 1
ATOM 785 C CA . PRO A 1 98 ? -3.139 -7.946 -15.250 1.00 95.81 98 PRO A CA 1
ATOM 786 C C . PRO A 1 98 ? -4.393 -7.499 -16.004 1.00 95.81 98 PRO A C 1
ATOM 788 O O . PRO A 1 98 ? -5.239 -8.317 -16.377 1.00 95.81 98 PRO A O 1
ATOM 791 N N . MET A 1 99 ? -4.518 -6.192 -16.230 1.00 93.56 99 MET A N 1
ATOM 792 C CA . MET A 1 99 ? -5.538 -5.646 -17.116 1.00 93.56 99 MET A CA 1
ATOM 793 C C . MET A 1 99 ? -4.940 -5.476 -18.511 1.00 93.56 99 MET A C 1
ATOM 795 O O . MET A 1 99 ? -4.208 -4.522 -18.767 1.00 93.56 99 MET A O 1
ATOM 799 N N . VAL A 1 100 ? -5.272 -6.404 -19.409 1.00 83.06 100 VAL A N 1
ATOM 800 C CA . VAL A 1 100 ? -5.021 -6.260 -20.848 1.00 83.06 100 VAL A CA 1
ATOM 801 C C . VAL A 1 100 ? -6.088 -5.343 -21.445 1.00 83.06 100 VAL A C 1
ATOM 803 O O . VAL A 1 100 ? -7.286 -5.607 -21.313 1.00 83.06 100 VAL A O 1
ATOM 806 N N . GLY A 1 101 ? -5.647 -4.233 -22.031 1.00 61.44 101 GLY A N 1
ATOM 807 C CA . GLY A 1 101 ? -6.484 -3.262 -22.739 1.00 61.44 101 GLY A CA 1
ATOM 808 C C . GLY A 1 101 ? -6.306 -3.352 -24.243 1.00 61.44 101 GLY A C 1
ATOM 809 O O . GLY A 1 101 ? -5.190 -3.714 -24.676 1.00 61.44 101 GLY A O 1
#